Protein AF-A0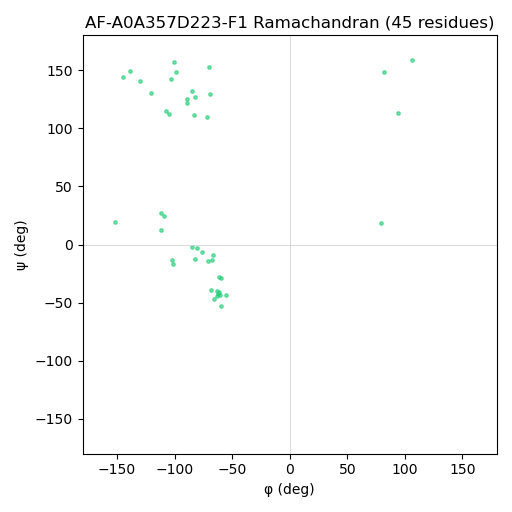A357D223-F1 (afdb_monomer)

Foldseek 3Di:
DADEEECPVVQVDAPVVSVVVCVVVVHDYYDAQCDPDDDRPNHDPVD

pLDDT: mean 89.33, std 8.78, range [65.31, 97.94]

Radius of gyration: 10.7 Å; Cα contacts (8 Å, |Δi|>4): 63; chains: 1; bounding box: 25×16×32 Å

Secondary structure (DSSP, 8-state):
-PPEEEGGGGTTS-HHHHHHHHHHTT--EEE----SSS---S--S--

Solvent-accessible surface area (backbone atoms only — not comparable to full-atom values): 2882 Å² total; per-residue (Å²): 134,84,58,70,43,68,39,54,86,42,40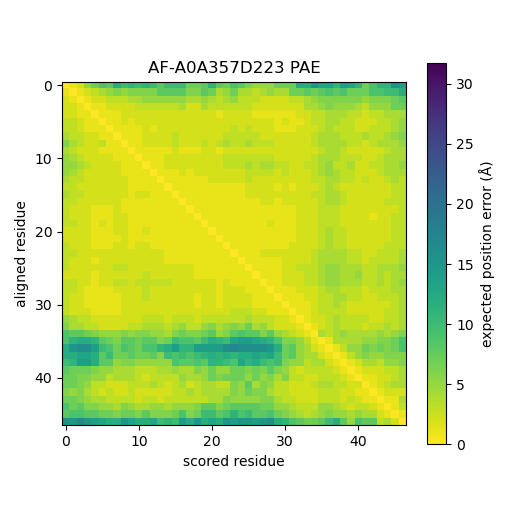,92,39,54,50,70,57,46,50,52,54,41,48,75,74,67,51,78,42,74,46,79,32,38,52,87,76,92,60,46,40,33,33,53,76,90,116

Mean predicted aligned error: 3.51 Å

Structure (mmCIF, N/CA/C/O backbone):
data_AF-A0A357D223-F1
#
_entry.id   AF-A0A357D223-F1
#
loop_
_atom_site.group_PDB
_atom_site.id
_atom_site.type_symbol
_atom_site.label_atom_id
_atom_site.label_alt_id
_atom_site.label_comp_id
_atom_site.label_asym_id
_atom_site.label_entity_id
_atom_site.label_seq_id
_atom_site.pdbx_PDB_ins_code
_atom_site.Cartn_x
_atom_site.Cartn_y
_atom_site.Cartn_z
_atom_site.occupancy
_atom_site.B_iso_or_equiv
_atom_site.auth_seq_id
_atom_site.auth_comp_id
_atom_site.auth_asym_id
_atom_site.auth_atom_id
_atom_site.pdbx_PDB_model_num
ATOM 1 N N . ME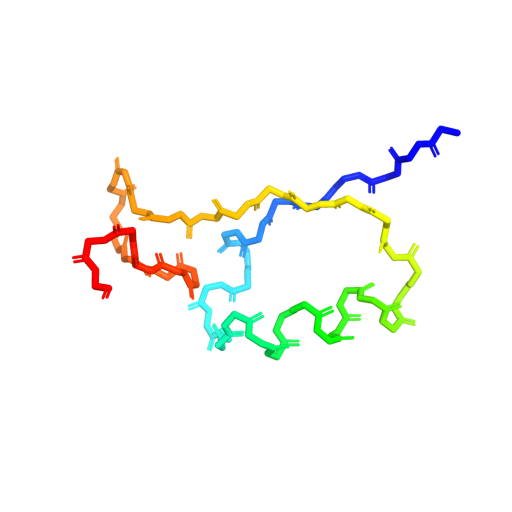T A 1 1 ? -7.972 7.191 16.756 1.00 80.75 1 MET A N 1
ATOM 2 C CA . MET A 1 1 ? -6.670 7.370 16.073 1.00 80.75 1 MET A CA 1
ATOM 3 C C . MET A 1 1 ? -6.676 6.466 14.855 1.00 80.75 1 MET A C 1
ATOM 5 O O . MET A 1 1 ? -7.077 5.324 15.022 1.00 80.75 1 MET A O 1
ATOM 9 N N . LYS A 1 2 ? -6.315 6.959 13.663 1.00 85.00 2 LYS A N 1
ATOM 10 C CA . LYS A 1 2 ? -6.340 6.145 12.434 1.00 85.00 2 LYS A CA 1
ATOM 11 C C . LYS A 1 2 ? -5.043 5.352 12.292 1.00 85.00 2 LYS A C 1
ATOM 13 O O . LYS A 1 2 ? -3.969 5.928 12.451 1.00 85.00 2 LYS A O 1
ATOM 18 N N . LEU A 1 3 ? -5.154 4.059 11.996 1.00 87.50 3 LEU A N 1
ATOM 19 C CA . LEU A 1 3 ? -4.016 3.205 11.654 1.00 87.50 3 LEU A CA 1
ATOM 20 C C . LEU A 1 3 ? -3.673 3.393 10.169 1.00 87.50 3 LEU A C 1
ATOM 22 O O . LEU A 1 3 ? -4.556 3.271 9.319 1.00 87.50 3 LEU A O 1
ATOM 26 N N . GLY A 1 4 ? -2.407 3.707 9.882 1.00 92.75 4 GLY A N 1
ATOM 27 C CA . GLY A 1 4 ? -1.862 3.831 8.529 1.00 92.75 4 GLY A CA 1
ATOM 28 C C . GLY A 1 4 ? -1.020 2.615 8.142 1.00 92.75 4 GLY A C 1
ATOM 29 O O . GLY A 1 4 ? -0.293 2.093 8.987 1.00 92.75 4 GLY A O 1
ATOM 30 N N . VAL A 1 5 ? -1.098 2.172 6.883 1.00 95.25 5 VAL A N 1
ATOM 31 C CA . VAL A 1 5 ? -0.275 1.066 6.353 1.00 95.25 5 VAL A CA 1
ATOM 32 C C . VAL A 1 5 ? 0.580 1.519 5.172 1.00 95.25 5 VAL A C 1
ATOM 34 O O . VAL A 1 5 ? 0.065 2.094 4.213 1.00 95.25 5 VAL A O 1
ATOM 37 N N . PHE A 1 6 ? 1.876 1.201 5.219 1.00 93.94 6 PHE A N 1
ATOM 38 C CA . PHE A 1 6 ? 2.811 1.410 4.114 1.00 93.94 6 PHE A CA 1
ATOM 39 C C . PHE A 1 6 ? 2.728 0.254 3.109 1.00 93.94 6 PHE A C 1
ATOM 41 O O . PHE A 1 6 ? 3.103 -0.881 3.406 1.00 93.94 6 PHE A O 1
ATOM 48 N N . THR A 1 7 ? 2.214 0.537 1.913 1.00 93.62 7 THR A N 1
ATOM 49 C CA . THR A 1 7 ? 1.827 -0.489 0.921 1.00 93.62 7 THR A CA 1
ATOM 50 C C . THR A 1 7 ? 2.994 -1.130 0.170 1.00 93.62 7 THR A C 1
ATOM 52 O O . THR A 1 7 ? 2.778 -2.099 -0.548 1.00 93.62 7 THR A O 1
ATOM 55 N N . VAL A 1 8 ? 4.234 -0.659 0.352 1.00 90.44 8 VAL A N 1
ATOM 56 C CA . VAL A 1 8 ? 5.427 -1.244 -0.297 1.00 90.44 8 VAL A CA 1
ATOM 57 C C . VAL A 1 8 ? 5.626 -2.718 0.073 1.00 90.44 8 VAL A C 1
ATOM 59 O O . VAL A 1 8 ? 6.124 -3.491 -0.740 1.00 90.44 8 VAL A O 1
ATOM 62 N N . LEU A 1 9 ? 5.177 -3.141 1.261 1.00 90.00 9 LEU A N 1
ATOM 63 C CA . LEU A 1 9 ? 5.203 -4.551 1.674 1.00 90.00 9 LEU A CA 1
ATOM 64 C C . LEU A 1 9 ? 4.247 -5.449 0.868 1.00 90.00 9 LEU A C 1
ATOM 66 O O . LEU A 1 9 ? 4.357 -6.665 0.957 1.00 90.00 9 LEU A O 1
ATOM 70 N N . LEU A 1 10 ? 3.326 -4.855 0.105 1.00 93.50 10 LEU A N 1
ATOM 71 C CA . LEU A 1 10 ? 2.357 -5.526 -0.766 1.00 93.50 10 LEU A CA 1
ATOM 72 C C . LEU A 1 10 ? 2.701 -5.312 -2.251 1.00 93.50 10 LEU A C 1
ATOM 74 O O . LEU A 1 10 ? 1.816 -5.323 -3.102 1.00 93.50 10 LEU A O 1
ATOM 78 N N . GLY A 1 11 ? 3.971 -5.042 -2.577 1.00 90.69 11 GLY A N 1
ATOM 79 C CA . GLY A 1 11 ? 4.415 -4.757 -3.949 1.00 90.69 11 GLY A CA 1
ATOM 80 C C . GLY A 1 11 ? 4.308 -5.943 -4.918 1.00 90.69 11 GLY A C 1
ATOM 81 O O . GLY A 1 11 ? 4.499 -5.769 -6.118 1.00 90.69 11 GLY A O 1
ATOM 82 N N . ASP A 1 12 ? 4.010 -7.138 -4.413 1.00 92.31 12 ASP A N 1
ATOM 83 C CA . ASP A 1 12 ? 3.666 -8.325 -5.195 1.00 92.31 12 ASP A CA 1
ATOM 84 C C . ASP A 1 12 ? 2.190 -8.355 -5.634 1.00 92.31 12 ASP A C 1
ATOM 86 O O . ASP A 1 12 ? 1.827 -9.146 -6.504 1.00 92.31 12 ASP A O 1
ATOM 90 N N . GLN A 1 13 ? 1.350 -7.479 -5.075 1.00 93.75 13 GLN A N 1
ATOM 91 C CA . GLN A 1 13 ? -0.062 -7.335 -5.421 1.00 93.75 13 GLN A CA 1
ATOM 92 C C . GLN A 1 13 ? -0.292 -6.140 -6.344 1.00 93.75 13 GLN A C 1
ATOM 94 O O . GLN A 1 1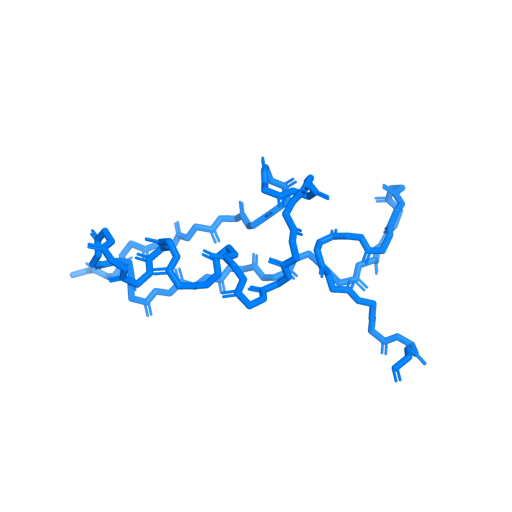3 ? 0.463 -5.162 -6.362 1.00 93.75 13 GLN A O 1
ATOM 99 N N . ARG A 1 14 ? -1.401 -6.180 -7.084 1.00 93.44 14 ARG A N 1
ATOM 100 C CA . ARG A 1 14 ? -1.904 -4.983 -7.760 1.00 93.44 14 ARG A CA 1
ATOM 101 C C . ARG A 1 14 ? -2.456 -3.992 -6.728 1.00 93.44 14 ARG A C 1
ATOM 103 O O . ARG A 1 14 ? -2.940 -4.389 -5.667 1.00 93.44 14 ARG A O 1
ATOM 110 N N . LEU A 1 15 ? -2.436 -2.694 -7.046 1.00 94.44 15 LEU A N 1
ATOM 111 C CA . LEU A 1 15 ? -2.931 -1.651 -6.135 1.00 94.44 15 LEU A CA 1
ATOM 112 C C . LEU A 1 15 ? -4.381 -1.893 -5.679 1.00 94.44 15 LEU A C 1
ATOM 114 O O . LEU A 1 15 ? -4.691 -1.730 -4.503 1.00 94.44 15 LEU A O 1
ATOM 118 N N . ASP A 1 16 ? -5.268 -2.285 -6.591 1.00 96.19 16 ASP A N 1
ATOM 119 C CA . ASP A 1 16 ? -6.677 -2.575 -6.304 1.00 96.19 16 ASP A CA 1
ATOM 120 C C . ASP A 1 16 ? -6.851 -3.742 -5.320 1.00 96.19 16 ASP A C 1
ATOM 122 O O . ASP A 1 16 ? -7.647 -3.645 -4.382 1.00 96.19 16 ASP A O 1
ATOM 126 N N . GLU A 1 17 ? -6.071 -4.807 -5.485 1.00 97.19 17 GLU A N 1
ATOM 127 C CA . GLU A 1 17 ? -6.060 -5.975 -4.597 1.00 97.19 17 GLU A CA 1
ATOM 128 C C . GLU A 1 17 ? -5.552 -5.615 -3.195 1.00 97.19 17 GLU A C 1
ATOM 130 O O . GLU A 1 17 ? -6.216 -5.915 -2.197 1.00 97.19 17 GLU A O 1
ATOM 135 N N . ALA A 1 18 ? -4.439 -4.879 -3.117 1.00 96.44 18 ALA A N 1
ATOM 136 C CA . ALA A 1 18 ? -3.873 -4.417 -1.853 1.00 96.44 18 ALA A CA 1
ATOM 137 C C . ALA A 1 18 ? -4.859 -3.521 -1.080 1.00 96.44 18 ALA A C 1
ATOM 139 O O . ALA A 1 18 ? -5.052 -3.688 0.127 1.00 96.44 18 ALA A O 1
ATOM 140 N N . LEU A 1 19 ? -5.536 -2.593 -1.766 1.00 96.75 19 LEU A N 1
ATOM 141 C CA . LEU A 1 19 ? -6.534 -1.7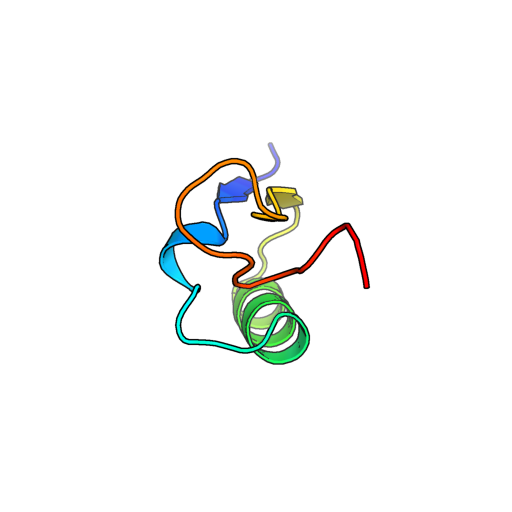17 -1.145 1.00 96.75 19 LEU A CA 1
ATOM 142 C C . LEU A 1 19 ? -7.782 -2.486 -0.695 1.00 96.75 19 LEU A C 1
ATOM 144 O O . LEU A 1 19 ? -8.313 -2.204 0.381 1.00 96.75 19 LEU A O 1
ATOM 148 N N . ALA A 1 20 ? -8.250 -3.461 -1.481 1.00 97.94 20 ALA A N 1
ATOM 149 C CA . ALA A 1 20 ? -9.381 -4.306 -1.107 1.00 97.94 20 ALA A CA 1
ATOM 150 C C . ALA A 1 20 ? -9.077 -5.135 0.151 1.00 97.94 20 ALA A C 1
ATOM 152 O O . ALA A 1 20 ? -9.897 -5.179 1.072 1.00 97.94 20 ALA A O 1
ATOM 153 N N . TYR A 1 21 ? -7.881 -5.723 0.221 1.00 97.12 21 TYR A N 1
ATOM 154 C CA . TYR A 1 21 ? -7.400 -6.452 1.391 1.00 97.12 21 TYR A CA 1
ATOM 155 C C . TYR A 1 21 ? -7.349 -5.560 2.640 1.00 97.12 21 TYR A C 1
ATOM 157 O O . TYR A 1 21 ? -7.964 -5.881 3.659 1.00 97.12 21 TYR A O 1
ATOM 165 N N . LEU A 1 22 ? -6.694 -4.397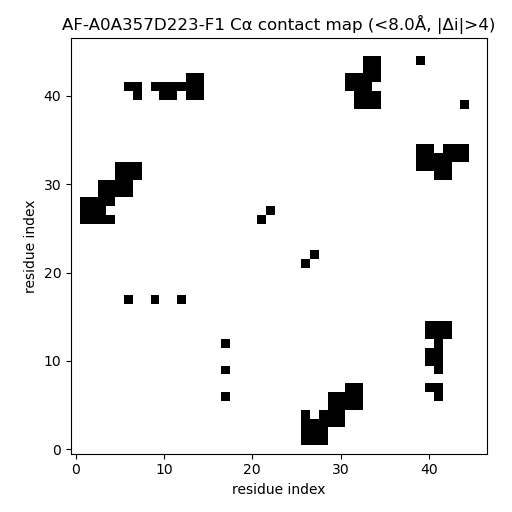 2.553 1.00 96.50 22 LEU A N 1
ATOM 166 C CA . LEU A 1 22 ? -6.551 -3.466 3.679 1.00 96.50 22 LEU A CA 1
ATOM 167 C C . LEU A 1 22 ? -7.903 -2.924 4.160 1.00 96.50 22 LEU A C 1
ATOM 169 O O . LEU A 1 22 ? -8.153 -2.854 5.365 1.00 96.50 22 LEU A O 1
ATOM 173 N N . LYS A 1 23 ? -8.815 -2.618 3.233 1.00 96.50 23 LYS A N 1
ATOM 174 C CA . LYS A 1 23 ? -10.188 -2.228 3.566 1.00 96.50 23 LYS A CA 1
ATOM 175 C C . LYS A 1 23 ? -10.935 -3.345 4.300 1.00 96.50 23 LYS A C 1
ATOM 177 O O . LYS A 1 23 ? -11.645 -3.058 5.260 1.00 96.50 23 LYS A O 1
ATOM 182 N N . GLY A 1 24 ? -10.762 -4.602 3.884 1.00 97.50 24 GLY A N 1
ATOM 183 C CA . GLY A 1 24 ? -11.343 -5.772 4.553 1.00 97.50 24 GLY A CA 1
ATOM 184 C C . GLY A 1 24 ? -10.862 -5.958 5.997 1.00 97.50 24 GLY A C 1
ATOM 185 O O . GLY A 1 24 ? -11.613 -6.458 6.830 1.00 97.50 24 GLY A O 1
ATOM 186 N N . LEU A 1 25 ? -9.651 -5.489 6.313 1.00 96.00 25 LEU A N 1
ATOM 187 C CA . LEU A 1 25 ? -9.085 -5.475 7.666 1.00 96.00 25 LEU A CA 1
ATOM 188 C C . LEU A 1 25 ? -9.491 -4.250 8.505 1.00 96.00 25 LEU A C 1
ATOM 190 O O . LEU A 1 25 ? -9.090 -4.143 9.662 1.00 96.00 25 LEU A O 1
ATOM 194 N N . GLY A 1 26 ? -10.264 -3.315 7.943 1.00 95.44 26 GLY A N 1
ATOM 195 C CA . GLY A 1 26 ? -10.670 -2.086 8.627 1.00 95.44 26 GLY A CA 1
ATOM 196 C C . GLY A 1 26 ? -9.598 -0.991 8.656 1.00 95.44 26 GLY A C 1
ATOM 197 O O . GLY A 1 26 ? -9.690 -0.077 9.472 1.00 95.44 26 GLY A O 1
ATOM 198 N N . VAL A 1 27 ? -8.584 -1.056 7.786 1.00 96.06 27 VAL A N 1
ATOM 199 C CA . VAL A 1 27 ? -7.578 0.008 7.654 1.00 96.06 27 VAL A CA 1
ATOM 200 C C . VAL A 1 27 ? -8.216 1.250 7.031 1.00 96.06 27 VAL A C 1
ATOM 202 O O . VAL A 1 27 ? -8.858 1.184 5.983 1.00 96.06 27 VAL A O 1
ATOM 205 N N . GLU A 1 28 ? -8.015 2.399 7.673 1.00 94.94 28 GLU A N 1
ATOM 206 C CA . GLU A 1 28 ? -8.642 3.669 7.284 1.00 94.94 28 GLU A CA 1
ATOM 207 C C . GLU A 1 28 ? -7.700 4.620 6.527 1.00 94.94 28 GLU A C 1
ATOM 209 O O . GLU A 1 28 ? -8.160 5.619 5.970 1.00 94.94 28 GLU A O 1
ATOM 214 N N . ALA A 1 29 ? -6.389 4.355 6.533 1.00 96.19 29 ALA A N 1
ATOM 215 C CA . ALA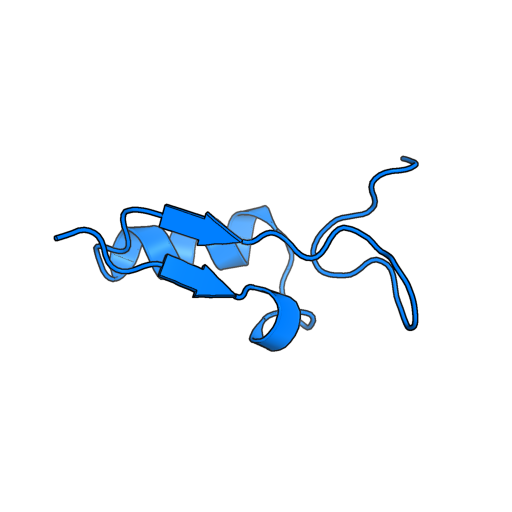 A 1 29 ? -5.379 5.180 5.874 1.00 96.19 29 ALA A CA 1
ATOM 216 C C . ALA A 1 29 ? -4.238 4.323 5.305 1.00 96.19 29 ALA A C 1
ATOM 218 O O . ALA A 1 29 ? -3.830 3.329 5.905 1.00 96.19 29 ALA A O 1
ATOM 219 N N . VAL A 1 30 ? -3.699 4.724 4.155 1.00 95.44 30 VAL A N 1
ATOM 220 C CA . VAL A 1 30 ? -2.594 4.025 3.487 1.00 95.44 30 VAL A CA 1
ATOM 221 C C . VAL A 1 30 ? -1.581 5.016 2.930 1.00 95.44 30 VAL A C 1
ATOM 223 O O . VAL A 1 30 ? -1.942 6.114 2.509 1.00 95.44 30 VAL A O 1
ATOM 226 N N . GLU A 1 31 ? -0.321 4.601 2.894 1.00 94.38 31 GLU A N 1
ATOM 227 C CA . GLU A 1 31 ? 0.760 5.273 2.180 1.00 94.38 31 GLU A CA 1
ATOM 228 C C . GLU A 1 31 ? 1.108 4.437 0.946 1.00 94.38 31 GLU A C 1
ATOM 230 O O . GLU A 1 31 ? 1.525 3.275 1.052 1.00 94.38 31 GLU A O 1
ATOM 235 N N . ILE A 1 32 ? 0.875 5.009 -0.237 1.00 92.94 32 ILE A N 1
ATOM 236 C CA . ILE A 1 32 ? 1.027 4.305 -1.511 1.00 92.94 32 ILE A CA 1
ATOM 237 C C . ILE A 1 32 ? 2.459 4.462 -2.023 1.00 92.94 32 ILE A C 1
ATOM 239 O O . ILE A 1 32 ? 2.926 5.578 -2.246 1.00 92.94 32 ILE A O 1
ATOM 243 N N . GLY A 1 33 ? 3.150 3.338 -2.225 1.00 89.06 33 GLY A N 1
ATOM 244 C CA . GLY A 1 33 ? 4.427 3.324 -2.933 1.00 89.06 33 GLY A CA 1
ATOM 245 C C . GLY A 1 33 ? 4.205 3.572 -4.426 1.00 89.06 33 GLY A C 1
ATOM 246 O O . GLY A 1 33 ? 3.661 2.703 -5.103 1.00 89.06 33 GLY A O 1
ATOM 247 N N . CYS A 1 34 ? 4.610 4.746 -4.925 1.00 89.56 34 CYS A N 1
ATOM 248 C CA . CYS A 1 34 ? 4.379 5.153 -6.321 1.00 89.56 34 CYS A CA 1
ATOM 249 C C . CYS A 1 34 ? 5.650 5.246 -7.198 1.00 89.56 34 CYS A C 1
ATOM 251 O O . CYS A 1 34 ? 5.617 5.817 -8.288 1.00 89.56 34 CYS A O 1
ATOM 253 N N . GLY A 1 35 ? 6.781 4.720 -6.715 1.00 77.81 35 GLY A N 1
ATOM 254 C CA . GLY A 1 35 ? 8.079 4.805 -7.389 1.00 77.81 35 GLY A CA 1
ATOM 255 C C . GLY A 1 35 ? 8.929 5.995 -6.931 1.00 77.81 35 GLY A C 1
ATOM 256 O O . GLY A 1 35 ? 8.616 7.155 -7.178 1.00 77.81 35 GLY A O 1
ATOM 257 N N . GLY A 1 36 ? 10.039 5.670 -6.263 1.00 68.06 36 GLY A N 1
ATOM 258 C CA . GLY A 1 36 ? 11.103 6.591 -5.831 1.00 68.06 36 GLY A CA 1
ATOM 259 C C . GLY A 1 36 ? 12.479 5.905 -5.739 1.00 68.06 36 GLY A C 1
ATOM 260 O O . GLY A 1 36 ? 13.369 6.448 -5.097 1.00 68.06 36 GLY A O 1
ATOM 261 N N . VAL A 1 37 ? 12.604 4.747 -6.427 1.00 67.25 37 VAL A N 1
ATOM 262 C CA . VAL A 1 37 ? 13.565 3.603 -6.394 1.00 67.25 37 VAL A CA 1
ATOM 263 C C . VAL A 1 37 ? 13.322 2.526 -5.309 1.00 67.25 37 VAL A C 1
ATOM 265 O O . VAL A 1 37 ? 12.938 2.888 -4.202 1.00 67.25 37 VAL A O 1
ATOM 268 N N . PRO A 1 38 ? 13.642 1.225 -5.535 1.00 65.31 38 PRO A N 1
ATOM 269 C CA . PRO A 1 38 ? 13.630 0.449 -6.785 1.00 65.31 38 PRO A CA 1
ATOM 270 C C . PRO A 1 38 ? 12.263 -0.226 -7.044 1.00 65.31 38 PRO A C 1
ATOM 272 O O . PRO A 1 38 ? 11.782 -1.007 -6.227 1.00 65.31 38 PRO A O 1
ATOM 275 N N . GLY A 1 39 ? 11.686 0.032 -8.225 1.00 75.19 39 GLY A N 1
ATOM 276 C CA . GLY A 1 39 ? 10.387 -0.486 -8.685 1.00 75.19 39 GLY 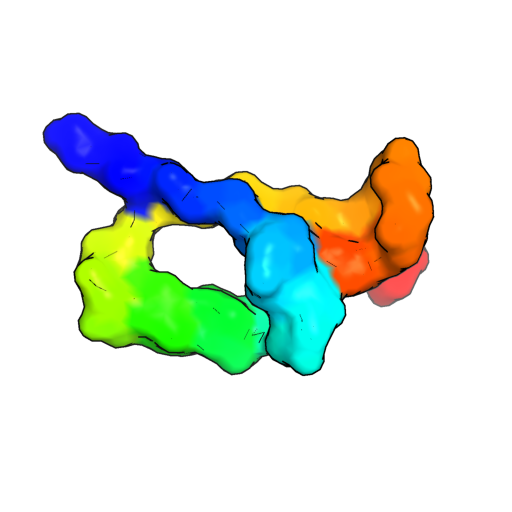A CA 1
ATOM 277 C C . GLY A 1 39 ? 9.265 0.566 -8.688 1.00 75.19 39 GLY A C 1
ATOM 278 O O . GLY A 1 39 ? 9.365 1.586 -8.009 1.00 75.19 39 GLY A O 1
ATOM 279 N N . THR A 1 40 ? 8.209 0.322 -9.474 1.00 84.56 40 THR A N 1
ATOM 280 C CA . THR A 1 40 ? 6.968 1.130 -9.545 1.00 84.56 40 THR A CA 1
ATOM 281 C C . THR A 1 40 ? 5.761 0.361 -8.992 1.00 84.56 40 THR A C 1
ATOM 283 O O . THR A 1 40 ? 4.631 0.548 -9.422 1.00 84.56 40 THR A O 1
ATOM 286 N N . ALA A 1 41 ? 5.996 -0.576 -8.073 1.00 86.56 41 ALA A N 1
ATOM 287 C CA . ALA A 1 41 ? 4.934 -1.327 -7.412 1.00 86.56 41 ALA A CA 1
ATOM 288 C C . ALA A 1 41 ? 4.627 -0.733 -6.021 1.00 86.56 41 ALA A C 1
ATOM 290 O O . ALA A 1 41 ? 5.550 -0.245 -5.360 1.00 86.56 41 ALA A O 1
ATOM 291 N N . PRO A 1 42 ? 3.367 -0.804 -5.546 1.00 86.12 42 PRO A N 1
ATOM 292 C CA . PRO A 1 42 ? 2.181 -1.304 -6.257 1.00 86.12 42 PRO A CA 1
ATOM 293 C C . PRO A 1 42 ? 1.546 -0.280 -7.225 1.00 86.12 42 PRO A C 1
ATOM 295 O O . PRO A 1 42 ? 0.577 -0.615 -7.904 1.00 86.12 42 PRO A O 1
ATOM 298 N N . CYS A 1 43 ? 2.058 0.955 -7.289 1.00 89.19 43 CYS A N 1
ATOM 299 C CA . CYS A 1 43 ? 1.542 2.028 -8.143 1.00 89.19 43 CYS A CA 1
ATOM 300 C C . CYS A 1 43 ? 2.665 2.696 -8.962 1.00 89.19 43 CYS A C 1
ATOM 302 O O . CYS A 1 43 ? 3.752 2.945 -8.445 1.00 89.19 43 CYS A O 1
ATOM 304 N N . ASP A 1 44 ? 2.395 3.031 -10.225 1.00 88.38 44 ASP A N 1
ATOM 305 C CA . ASP A 1 44 ? 3.309 3.780 -11.094 1.00 88.38 44 ASP A CA 1
ATOM 306 C C . ASP A 1 44 ? 2.800 5.218 -11.226 1.00 88.38 44 ASP A C 1
ATOM 308 O O . ASP A 1 44 ? 1.741 5.438 -11.801 1.00 88.38 44 ASP A O 1
ATOM 312 N N . ALA A 1 45 ? 3.523 6.199 -10.675 1.00 83.56 45 ALA A N 1
ATOM 313 C CA . ALA A 1 45 ? 3.103 7.605 -10.723 1.00 83.56 45 ALA A CA 1
ATOM 314 C C . ALA A 1 45 ? 3.198 8.247 -12.119 1.00 83.56 45 ALA A C 1
ATOM 316 O O . ALA A 1 45 ? 2.721 9.367 -12.303 1.00 83.56 45 ALA A O 1
ATOM 317 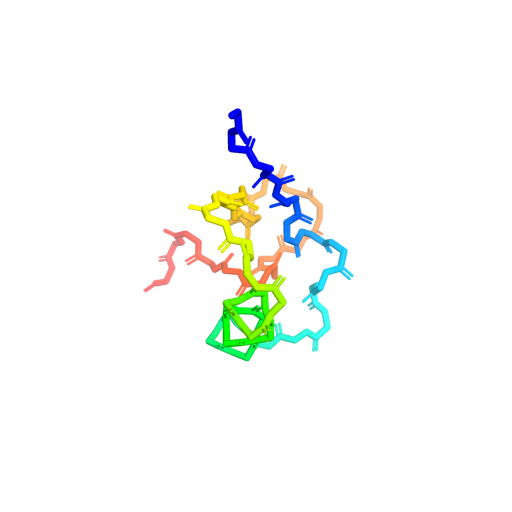N N . VAL A 1 46 ? 3.894 7.605 -13.061 1.00 81.56 46 VAL A N 1
ATOM 318 C CA . VAL A 1 46 ? 4.214 8.175 -14.380 1.00 81.56 46 VAL A CA 1
ATOM 319 C C . VAL A 1 46 ? 3.293 7.627 -15.476 1.00 81.56 46 VAL A C 1
ATOM 321 O O . VAL A 1 46 ? 3.204 8.223 -16.551 1.00 81.56 46 VAL A O 1
ATOM 324 N N . LYS A 1 47 ? 2.600 6.517 -15.215 1.00 65.62 47 LYS A N 1
ATOM 325 C CA . LYS A 1 47 ? 1.591 5.929 -16.104 1.00 65.62 47 LYS A CA 1
ATOM 326 C C . LYS A 1 47 ? 0.178 6.291 -15.676 1.00 65.62 47 LYS A C 1
ATOM 328 O O . LYS A 1 47 ? -0.649 6.457 -16.599 1.00 65.62 47 LYS A O 1
#

Nearest PDB structures (foldseek):
  4fhf-assembly1_A  TM=3.979E-01  e=6.550E+00  Geobacillus thermodenitrificans NG80-2

Sequence (47 aa):
MKLGVFTVLLGDQRLDEALAYLKGLGVEAVEIGCGGVPGTAPCDAVK